Protein AF-A0A2M6W0Q5-F1 (afdb_monomer)

Structure (mmCIF, N/CA/C/O backbone):
data_AF-A0A2M6W0Q5-F1
#
_entry.id   AF-A0A2M6W0Q5-F1
#
loop_
_atom_site.group_PDB
_atom_site.id
_atom_site.type_symbol
_atom_site.label_atom_id
_atom_site.label_alt_id
_atom_site.label_comp_id
_atom_site.label_asym_id
_atom_site.label_entity_id
_atom_site.label_seq_id
_atom_site.pdbx_PDB_ins_code
_ato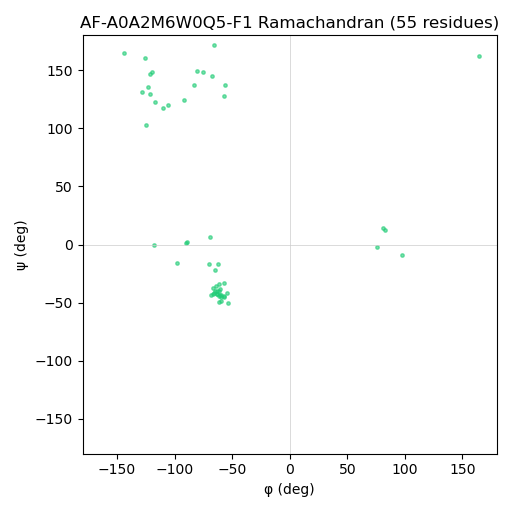m_site.Cartn_x
_atom_site.Cartn_y
_atom_site.Cartn_z
_atom_site.occupancy
_atom_site.B_iso_or_equiv
_atom_site.auth_seq_id
_atom_site.auth_comp_id
_atom_site.auth_asym_id
_atom_site.auth_atom_id
_atom_site.pdbx_PDB_model_num
ATOM 1 N N . MET A 1 1 ? 3.989 13.946 1.231 1.00 82.69 1 MET A N 1
ATOM 2 C CA . MET A 1 1 ? 5.253 13.186 1.391 1.00 82.69 1 MET A CA 1
ATOM 3 C C . MET A 1 1 ? 5.638 12.579 0.052 1.00 82.69 1 MET A C 1
ATOM 5 O O . MET A 1 1 ? 4.757 12.390 -0.778 1.00 82.69 1 MET A O 1
ATOM 9 N N . LYS A 1 2 ? 6.925 12.301 -0.172 1.00 93.44 2 LYS A N 1
ATOM 10 C CA . LYS A 1 2 ? 7.421 11.638 -1.384 1.00 93.44 2 LYS A CA 1
ATOM 11 C C . LYS A 1 2 ? 8.283 10.450 -0.968 1.00 93.44 2 LYS A C 1
ATOM 13 O O . LYS A 1 2 ? 9.154 10.615 -0.121 1.00 93.44 2 LYS A O 1
ATOM 18 N N . TYR A 1 3 ? 8.026 9.292 -1.565 1.00 94.75 3 TYR A N 1
ATOM 19 C CA . TYR A 1 3 ? 8.799 8.068 -1.375 1.00 94.75 3 TYR A CA 1
ATOM 20 C C . TYR A 1 3 ? 9.339 7.612 -2.729 1.00 94.75 3 TYR A C 1
ATOM 22 O O . TYR A 1 3 ? 8.677 7.801 -3.750 1.00 94.75 3 TYR A O 1
ATOM 30 N N . THR A 1 4 ? 10.521 7.010 -2.720 1.00 96.69 4 THR A N 1
ATOM 31 C CA . THR A 1 4 ? 11.085 6.290 -3.862 1.00 96.69 4 THR A CA 1
ATOM 32 C C . THR A 1 4 ? 11.328 4.866 -3.394 1.00 96.69 4 THR A C 1
ATOM 34 O O . THR A 1 4 ? 11.911 4.679 -2.328 1.00 96.69 4 THR A O 1
ATOM 37 N N . THR A 1 5 ? 10.851 3.890 -4.158 1.00 97.25 5 THR A N 1
ATOM 38 C CA . THR A 1 5 ? 11.063 2.466 -3.896 1.00 97.25 5 THR A CA 1
ATOM 39 C C . THR A 1 5 ? 11.800 1.849 -5.075 1.00 97.25 5 THR A C 1
ATOM 41 O O . THR A 1 5 ? 11.651 2.295 -6.217 1.00 97.25 5 THR A O 1
ATOM 44 N N . HIS A 1 6 ? 12.609 0.834 -4.797 1.00 96.62 6 HIS A N 1
ATOM 45 C CA . HIS A 1 6 ? 13.411 0.125 -5.795 1.00 96.62 6 HIS A CA 1
ATOM 46 C C . HIS A 1 6 ? 13.040 -1.356 -5.914 1.00 96.62 6 HIS A C 1
ATOM 48 O O . HIS A 1 6 ? 13.599 -2.067 -6.746 1.00 96.62 6 HIS A O 1
ATOM 54 N N . SER A 1 7 ? 12.074 -1.814 -5.116 1.00 96.81 7 SER A N 1
ATOM 55 C CA . SER A 1 7 ? 11.619 -3.201 -5.088 1.00 96.81 7 SER A CA 1
ATOM 56 C C . SER A 1 7 ? 10.109 -3.315 -4.855 1.00 96.81 7 SER A C 1
ATOM 58 O O . SER A 1 7 ? 9.420 -2.364 -4.450 1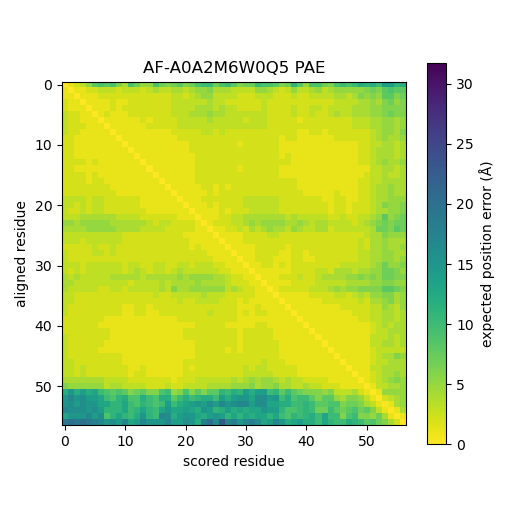.00 96.81 7 SER A O 1
ATOM 60 N N . PHE A 1 8 ? 9.575 -4.506 -5.134 1.00 95.06 8 PHE A N 1
ATOM 61 C CA . PHE A 1 8 ? 8.176 -4.821 -4.859 1.00 95.06 8 PHE A CA 1
ATOM 62 C C . PHE A 1 8 ? 7.914 -4.813 -3.352 1.00 95.06 8 PHE A C 1
ATOM 64 O O . PHE A 1 8 ? 6.917 -4.252 -2.904 1.00 95.06 8 PHE A O 1
ATOM 71 N N . GLU A 1 9 ? 8.841 -5.367 -2.579 1.00 96.62 9 GLU A N 1
ATOM 72 C CA . GLU A 1 9 ? 8.806 -5.493 -1.126 1.00 96.62 9 GLU A CA 1
ATOM 73 C C . GLU A 1 9 ? 8.757 -4.118 -0.452 1.00 96.62 9 GLU A C 1
ATOM 75 O O . GLU A 1 9 ? 7.927 -3.883 0.425 1.00 96.62 9 GLU A O 1
ATOM 80 N N . GLU A 1 10 ? 9.568 -3.163 -0.918 1.00 97.94 10 GLU A N 1
ATOM 81 C CA . GLU A 1 10 ? 9.514 -1.781 -0.430 1.00 97.94 10 GLU A CA 1
ATOM 82 C C . GLU A 1 10 ? 8.167 -1.117 -0.731 1.00 97.94 10 GLU A C 1
ATOM 84 O O . GLU A 1 10 ? 7.621 -0.397 0.105 1.00 97.94 10 GLU A O 1
ATOM 89 N N . THR A 1 11 ? 7.602 -1.371 -1.914 1.00 97.38 11 THR A N 1
ATOM 90 C CA . THR A 1 11 ? 6.297 -0.817 -2.304 1.00 97.38 11 THR A CA 1
ATOM 91 C C . THR A 1 11 ? 5.167 -1.392 -1.443 1.00 97.38 11 THR A C 1
ATOM 93 O O . THR A 1 11 ? 4.263 -0.654 -1.048 1.00 97.38 11 THR A O 1
ATOM 96 N N . ILE A 1 12 ? 5.244 -2.681 -1.097 1.00 97.06 12 ILE A N 1
ATOM 97 C CA . ILE A 1 12 ? 4.332 -3.333 -0.147 1.00 97.06 12 ILE A CA 1
ATOM 98 C C . ILE A 1 12 ? 4.446 -2.682 1.235 1.00 97.06 12 ILE A C 1
ATOM 100 O O . ILE A 1 12 ? 3.430 -2.255 1.779 1.00 97.06 12 ILE A O 1
ATOM 104 N N . ALA A 1 13 ? 5.664 -2.516 1.758 1.00 97.38 13 ALA A N 1
ATOM 105 C CA . ALA A 1 13 ? 5.894 -1.910 3.071 1.00 97.38 13 ALA A CA 1
ATOM 106 C C . ALA A 1 13 ? 5.393 -0.454 3.150 1.00 97.38 13 ALA A C 1
ATOM 108 O O . ALA A 1 13 ? 4.910 -0.004 4.191 1.00 97.38 13 ALA A O 1
ATOM 109 N N . ILE A 1 14 ? 5.482 0.306 2.051 1.00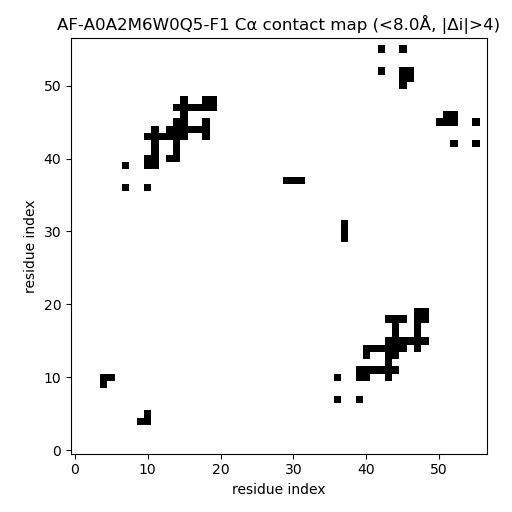 97.50 14 ILE A N 1
ATOM 110 C CA . ILE A 1 14 ? 4.852 1.631 1.963 1.00 97.50 14 ILE A CA 1
ATOM 111 C C . ILE A 1 14 ? 3.325 1.519 1.993 1.00 97.50 14 ILE A C 1
ATOM 113 O O . ILE A 1 14 ? 2.684 2.299 2.697 1.00 97.50 14 ILE A O 1
ATOM 117 N N . GLY A 1 15 ? 2.741 0.555 1.281 1.00 97.00 15 GLY A N 1
ATOM 118 C CA . GLY A 1 15 ? 1.302 0.292 1.324 1.00 97.00 15 GLY A CA 1
ATOM 119 C C . GLY A 1 15 ? 0.799 -0.013 2.738 1.00 97.00 15 GLY A C 1
ATOM 120 O O . GLY A 1 15 ? -0.178 0.588 3.176 1.00 97.00 15 GLY A O 1
ATOM 121 N N . GLU A 1 16 ? 1.509 -0.857 3.487 1.00 97.38 16 GLU A N 1
ATOM 122 C CA . GLU A 1 16 ? 1.171 -1.190 4.880 1.00 97.38 16 GLU A CA 1
ATOM 123 C C . GLU A 1 16 ? 1.216 0.046 5.793 1.00 97.38 16 GLU A C 1
ATOM 125 O O . GLU A 1 16 ? 0.330 0.257 6.622 1.00 97.38 16 GLU A O 1
ATOM 130 N N . LYS A 1 17 ? 2.206 0.928 5.599 1.00 97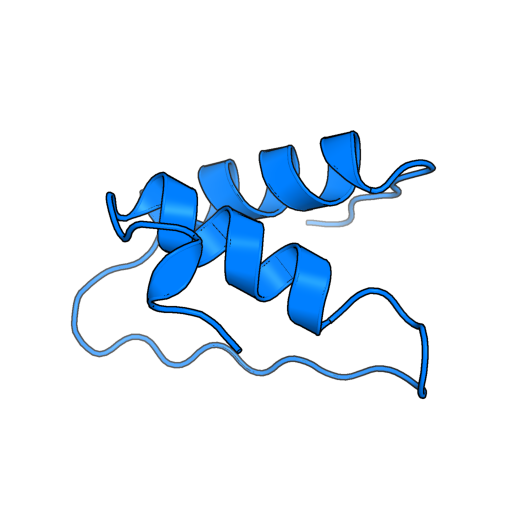.00 17 LYS A N 1
ATOM 131 C CA . LYS A 1 17 ? 2.269 2.209 6.322 1.00 97.00 17 LYS A CA 1
ATOM 132 C C . LYS A 1 17 ? 1.086 3.109 5.986 1.00 97.00 17 LYS A C 1
ATOM 134 O O . LYS A 1 17 ? 0.516 3.706 6.895 1.00 97.00 17 LYS A O 1
ATOM 139 N N . ILE A 1 18 ? 0.705 3.198 4.711 1.00 96.88 18 ILE A N 1
ATOM 140 C CA . ILE A 1 18 ? -0.473 3.968 4.288 1.00 96.88 18 ILE A CA 1
ATOM 141 C C . ILE A 1 18 ? -1.733 3.411 4.956 1.00 96.88 18 ILE A C 1
ATOM 143 O O . ILE A 1 18 ? -2.519 4.201 5.468 1.00 96.88 18 ILE A O 1
ATOM 147 N N . ALA A 1 19 ? -1.897 2.086 5.022 1.00 97.25 19 ALA A N 1
ATOM 148 C CA . ALA A 1 19 ? -3.053 1.449 5.652 1.00 97.25 19 ALA A CA 1
ATOM 149 C C . ALA A 1 19 ? -3.280 1.915 7.096 1.00 97.25 19 ALA A C 1
ATOM 151 O O . ALA A 1 19 ? -4.410 2.221 7.464 1.00 97.25 19 ALA A O 1
ATOM 152 N N . SER A 1 20 ? -2.206 2.060 7.882 1.00 96.44 20 SER A N 1
ATOM 153 C CA . SER A 1 20 ? -2.289 2.545 9.272 1.00 96.44 20 SER A CA 1
ATOM 154 C C . SER A 1 20 ? -2.836 3.973 9.422 1.00 96.44 20 SER A C 1
ATOM 156 O O . SER A 1 20 ? -3.235 4.371 10.516 1.00 96.44 20 SER A O 1
ATOM 158 N N . LEU A 1 21 ? -2.848 4.749 8.335 1.00 96.25 21 LEU A N 1
ATOM 159 C CA . LEU A 1 21 ? -3.329 6.129 8.301 1.00 96.25 21 LEU A CA 1
ATOM 160 C C . LEU A 1 21 ? -4.769 6.243 7.780 1.00 96.25 21 LEU A C 1
ATOM 162 O O . LEU A 1 21 ? -5.378 7.299 7.951 1.00 96.25 21 LEU A O 1
ATOM 166 N N . LEU A 1 22 ? -5.292 5.192 7.139 1.00 96.69 22 LEU A N 1
ATOM 167 C CA . LEU A 1 22 ? -6.621 5.189 6.533 1.00 96.69 22 LEU A CA 1
ATOM 168 C C . LEU A 1 22 ? -7.716 4.953 7.572 1.00 96.69 22 LEU A C 1
ATOM 170 O O . LEU A 1 22 ? -7.547 4.233 8.558 1.00 96.69 22 LEU A O 1
ATOM 174 N 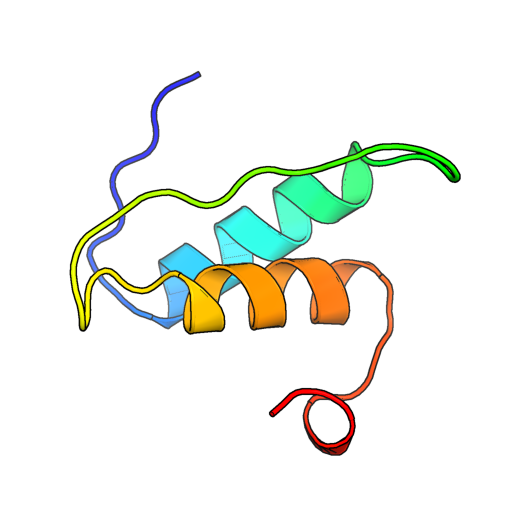N . LYS A 1 23 ? -8.880 5.538 7.308 1.00 96.19 23 LYS A N 1
ATOM 175 C CA . LYS A 1 23 ? -10.111 5.369 8.077 1.00 96.19 23 LYS A CA 1
ATOM 176 C C . LYS A 1 23 ? -11.247 4.935 7.156 1.00 96.19 23 LYS A C 1
ATOM 178 O O . LYS A 1 23 ? -11.198 5.094 5.937 1.00 96.19 23 LYS A O 1
ATOM 183 N N . GLY A 1 24 ? -12.297 4.371 7.751 1.00 96.06 24 GLY A N 1
ATOM 184 C CA . GLY A 1 24 ? -13.501 4.005 7.008 1.00 96.06 24 GLY A CA 1
ATOM 185 C C . GLY A 1 24 ? -14.096 5.218 6.285 1.00 96.06 24 GLY A C 1
ATOM 186 O O . GLY A 1 24 ? -14.330 6.250 6.910 1.00 96.06 24 GLY A O 1
ATOM 187 N N . GLY A 1 25 ? -14.340 5.077 4.980 1.00 96.50 25 GLY A N 1
ATOM 188 C CA . GLY A 1 25 ? -14.861 6.143 4.116 1.00 96.50 25 GLY A CA 1
ATOM 189 C C . GLY A 1 25 ? -13.799 6.900 3.312 1.00 96.50 25 GLY A C 1
ATOM 190 O O . GLY A 1 25 ? -14.166 7.652 2.410 1.00 96.50 25 GLY A O 1
ATOM 191 N N . ASP A 1 26 ? -12.508 6.683 3.577 1.00 97.06 26 ASP A N 1
ATOM 192 C CA . ASP A 1 26 ? -11.438 7.296 2.789 1.00 97.06 26 ASP A CA 1
ATOM 193 C C . ASP A 1 26 ? -11.398 6.744 1.355 1.00 97.06 26 ASP A C 1
ATOM 195 O O . ASP A 1 26 ? -11.620 5.557 1.105 1.00 97.06 26 ASP A O 1
ATOM 199 N N . ILE A 1 27 ? -11.057 7.614 0.401 1.00 96.12 27 ILE A N 1
ATOM 200 C CA . ILE A 1 27 ? -10.902 7.266 -1.016 1.00 96.12 27 ILE A CA 1
ATOM 201 C C . ILE A 1 27 ? -9.448 7.500 -1.423 1.00 96.12 27 ILE A C 1
ATOM 203 O O . ILE A 1 27 ? -8.937 8.617 -1.338 1.00 96.12 27 ILE A O 1
ATOM 207 N N . VAL A 1 28 ? -8.788 6.452 -1.922 1.00 95.38 28 VAL A N 1
ATOM 208 C CA . VAL A 1 28 ? -7.397 6.511 -2.391 1.00 95.38 28 VAL A CA 1
ATOM 209 C C . VAL A 1 28 ? -7.354 6.374 -3.911 1.00 95.38 28 VAL A C 1
ATOM 211 O O . VAL A 1 28 ? -7.718 5.338 -4.463 1.00 95.38 28 VAL A O 1
ATOM 214 N N . LEU A 1 29 ? -6.870 7.409 -4.602 1.00 96.75 29 LEU A N 1
ATOM 215 C CA . LEU A 1 29 ? -6.669 7.384 -6.052 1.00 96.75 29 LEU A CA 1
ATOM 216 C C . LEU A 1 29 ? -5.247 6.923 -6.399 1.00 96.75 29 LEU A C 1
ATOM 218 O O . LEU A 1 29 ? -4.269 7.555 -6.001 1.00 96.75 29 LEU A O 1
ATOM 222 N N . LEU A 1 30 ? -5.128 5.874 -7.216 1.00 96.25 30 LEU A N 1
ATOM 223 C CA . LEU A 1 30 ? -3.847 5.401 -7.747 1.00 96.25 30 LEU A CA 1
ATOM 224 C C . LEU A 1 30 ? -3.693 5.767 -9.222 1.00 96.25 30 LEU A C 1
ATOM 226 O O . LEU A 1 30 ? -4.457 5.313 -10.073 1.00 96.25 30 LEU A O 1
ATOM 230 N N . LYS A 1 31 ? -2.656 6.544 -9.544 1.00 96.75 31 LYS A N 1
ATOM 231 C CA . LYS A 1 31 ? -2.350 6.979 -10.912 1.00 96.75 31 LYS A CA 1
ATOM 232 C C . LYS A 1 31 ? -0.944 6.554 -11.317 1.00 96.75 31 LYS A C 1
ATOM 234 O O . LYS A 1 31 ? 0.007 6.730 -10.567 1.00 96.75 31 LYS A O 1
ATOM 239 N N . GLY A 1 32 ? -0.817 6.024 -12.528 1.00 95.81 32 GLY A N 1
ATOM 240 C CA . GLY A 1 32 ? 0.460 5.617 -13.108 1.00 95.81 32 GLY A CA 1
ATOM 241 C C . GLY A 1 32 ? 0.263 4.704 -14.313 1.00 95.81 32 GLY A C 1
ATOM 242 O O . GLY A 1 32 ? -0.808 4.115 -14.479 1.00 95.81 32 GLY A O 1
ATOM 243 N N . ASN A 1 33 ? 1.302 4.562 -15.131 1.00 97.19 33 ASN A N 1
ATOM 244 C CA . ASN A 1 33 ? 1.278 3.739 -16.343 1.00 97.19 33 ASN A CA 1
ATOM 245 C C . ASN A 1 33 ? 1.113 2.238 -16.032 1.00 97.19 33 ASN A C 1
ATOM 247 O O . ASN A 1 33 ? 1.143 1.805 -14.871 1.00 97.19 33 ASN A O 1
ATOM 251 N N . LEU A 1 34 ? 0.908 1.427 -17.074 1.00 95.75 34 LEU A N 1
ATOM 252 C CA . LEU A 1 34 ? 0.962 -0.031 -16.955 1.00 95.75 34 LEU A CA 1
ATOM 253 C C . LEU A 1 34 ? 2.329 -0.451 -16.388 1.00 95.75 34 LEU A C 1
ATOM 255 O O . LEU A 1 34 ? 3.350 0.131 -16.741 1.00 95.75 34 LEU A O 1
ATOM 259 N N . GLY A 1 35 ? 2.338 -1.407 -15.457 1.00 92.56 35 GLY A N 1
ATOM 260 C CA . GLY A 1 35 ? 3.570 -1.859 -14.799 1.00 92.56 35 GLY A CA 1
ATOM 261 C C . GLY A 1 35 ? 4.138 -0.916 -13.728 1.00 92.56 35 GLY A C 1
ATOM 262 O O . GLY A 1 35 ? 5.090 -1.289 -13.059 1.00 92.56 35 GLY A O 1
ATOM 263 N N . ALA A 1 36 ? 3.537 0.253 -13.472 1.00 95.31 36 ALA A N 1
ATOM 264 C CA . ALA A 1 36 ? 4.040 1.219 -12.480 1.00 95.31 36 ALA A CA 1
ATOM 265 C C . ALA A 1 36 ? 3.917 0.778 -10.998 1.00 95.31 36 ALA A C 1
ATOM 267 O O . ALA A 1 36 ? 4.126 1.590 -10.106 1.00 95.31 36 ALA A O 1
ATOM 268 N N . GLY A 1 37 ? 3.509 -0.464 -10.714 1.00 95.00 37 GLY A N 1
ATOM 269 C CA . GLY A 1 37 ? 3.405 -0.982 -9.342 1.00 95.00 37 GLY A CA 1
ATOM 270 C C . GLY A 1 37 ? 2.121 -0.625 -8.581 1.00 95.00 37 GLY A C 1
ATOM 271 O O . GLY A 1 37 ? 2.047 -0.867 -7.381 1.00 95.00 37 GLY A O 1
ATOM 272 N N . LYS A 1 38 ? 1.081 -0.101 -9.251 1.00 96.50 38 LYS A N 1
ATOM 273 C CA . LYS A 1 38 ? -0.209 0.247 -8.610 1.00 96.50 38 LYS A CA 1
ATOM 274 C C . LYS A 1 38 ? -0.819 -0.930 -7.839 1.00 96.50 38 LYS A C 1
ATOM 276 O O . LYS A 1 38 ? -1.139 -0.786 -6.668 1.00 96.50 38 LYS A O 1
ATOM 281 N N . THR A 1 39 ? -0.925 -2.101 -8.469 1.00 94.88 39 THR A N 1
ATOM 282 C CA . THR A 1 39 ? -1.466 -3.315 -7.830 1.00 94.88 39 THR A CA 1
ATOM 283 C C . THR A 1 39 ? -0.590 -3.788 -6.671 1.00 94.88 39 THR A C 1
ATOM 285 O O . THR A 1 39 ? -1.108 -4.224 -5.649 1.00 94.88 39 THR A O 1
ATOM 288 N N . THR A 1 40 ? 0.735 -3.651 -6.781 1.00 95.69 40 THR A N 1
ATOM 289 C CA . THR A 1 40 ? 1.662 -3.931 -5.674 1.00 95.69 40 THR A CA 1
ATOM 290 C C . THR A 1 40 ? 1.353 -3.043 -4.474 1.00 95.69 40 THR A C 1
ATOM 292 O O . THR A 1 40 ? 1.246 -3.539 -3.359 1.00 95.69 40 THR A O 1
ATOM 295 N N . LEU A 1 41 ? 1.129 -1.747 -4.695 1.00 96.38 41 LEU A N 1
ATOM 296 C CA . LEU A 1 41 ? 0.770 -0.826 -3.620 1.00 96.38 41 LEU A CA 1
ATOM 297 C C . LEU A 1 41 ? -0.580 -1.186 -2.976 1.00 96.38 41 LEU A C 1
ATOM 299 O O . LEU A 1 41 ? -0.672 -1.202 -1.752 1.00 96.38 41 LEU A O 1
ATOM 303 N N . VAL A 1 42 ? -1.596 -1.541 -3.778 1.00 95.94 42 VAL A N 1
ATOM 304 C CA . VAL A 1 42 ? -2.899 -2.021 -3.266 1.00 95.94 42 VAL A CA 1
ATOM 305 C C . VAL A 1 42 ? -2.721 -3.247 -2.376 1.00 95.94 42 VAL A C 1
ATOM 307 O O . VAL A 1 42 ? -3.291 -3.294 -1.290 1.00 95.94 42 VAL A O 1
ATOM 310 N N . LYS A 1 43 ? -1.893 -4.213 -2.792 1.00 95.56 43 LYS A N 1
ATOM 311 C CA . LYS A 1 43 ? -1.611 -5.422 -2.004 1.00 95.56 43 LYS A CA 1
ATOM 312 C C . LYS A 1 43 ? -0.985 -5.094 -0.649 1.00 95.56 43 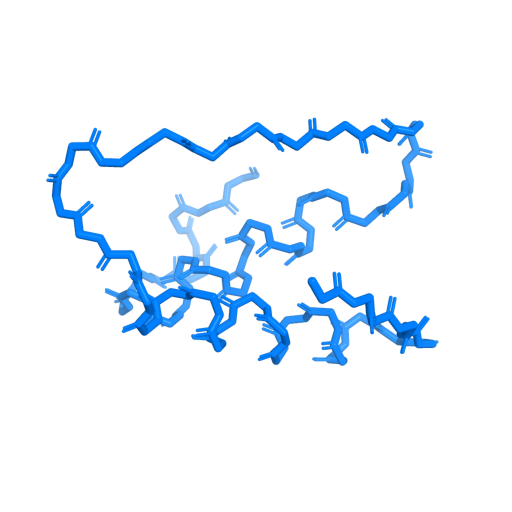LYS A C 1
ATOM 314 O O . LYS A 1 43 ? -1.343 -5.727 0.337 1.00 95.56 43 LYS A O 1
ATOM 319 N N . GLY A 1 44 ? -0.104 -4.095 -0.585 1.00 96.19 44 GLY A N 1
ATOM 320 C CA . GLY A 1 44 ? 0.478 -3.633 0.677 1.00 96.19 44 GLY A CA 1
ATOM 321 C C . GLY A 1 44 ? -0.547 -2.952 1.579 1.00 96.19 44 GLY A C 1
ATOM 322 O O . GLY A 1 44 ? -0.618 -3.254 2.765 1.00 96.19 44 GLY A O 1
ATOM 323 N N . ILE A 1 45 ? -1.394 -2.086 1.013 1.00 96.75 45 ILE A N 1
ATOM 324 C CA . ILE A 1 45 ? -2.475 -1.438 1.773 1.00 96.75 45 ILE A CA 1
ATOM 325 C C . ILE A 1 45 ? -3.419 -2.493 2.354 1.00 96.75 45 ILE A C 1
ATOM 327 O O . ILE A 1 45 ? -3.716 -2.481 3.543 1.00 96.75 45 ILE A O 1
ATOM 331 N N . ALA A 1 46 ? -3.860 -3.436 1.529 1.00 95.50 46 ALA A N 1
ATOM 332 C CA . ALA A 1 46 ? -4.779 -4.477 1.954 1.00 95.50 46 ALA A CA 1
ATOM 333 C C . ALA A 1 46 ? -4.156 -5.409 3.013 1.00 95.50 46 ALA A C 1
ATOM 335 O O . ALA A 1 46 ? -4.817 -5.714 4.004 1.00 95.50 46 ALA A O 1
ATOM 336 N N . ALA A 1 47 ? -2.873 -5.770 2.877 1.00 94.62 47 ALA A N 1
ATOM 337 C CA . ALA A 1 47 ? -2.144 -6.510 3.910 1.00 94.62 47 ALA A CA 1
ATOM 338 C C . ALA A 1 47 ? -2.092 -5.741 5.243 1.00 94.62 47 ALA A C 1
ATOM 340 O O . ALA A 1 47 ? -2.372 -6.318 6.293 1.00 94.62 47 ALA A O 1
ATOM 341 N N . GLY A 1 48 ? -1.826 -4.430 5.203 1.00 95.12 48 GLY A N 1
ATOM 342 C CA . GLY A 1 48 ? -1.842 -3.566 6.389 1.00 95.12 48 GLY A CA 1
ATOM 343 C C . GLY A 1 48 ? -3.223 -3.413 7.041 1.00 95.12 48 GLY A C 1
ATOM 344 O O . GLY A 1 48 ? -3.305 -3.113 8.228 1.00 95.12 48 GLY A O 1
ATOM 345 N N . LEU A 1 49 ? -4.304 -3.666 6.295 1.00 94.94 49 LEU A N 1
ATOM 346 C CA . LEU A 1 49 ? -5.679 -3.741 6.807 1.00 94.94 49 LEU A CA 1
ATOM 347 C C . LEU A 1 49 ? -6.081 -5.159 7.264 1.00 94.94 49 LEU A C 1
ATOM 349 O O . LEU A 1 49 ? -7.221 -5.366 7.674 1.0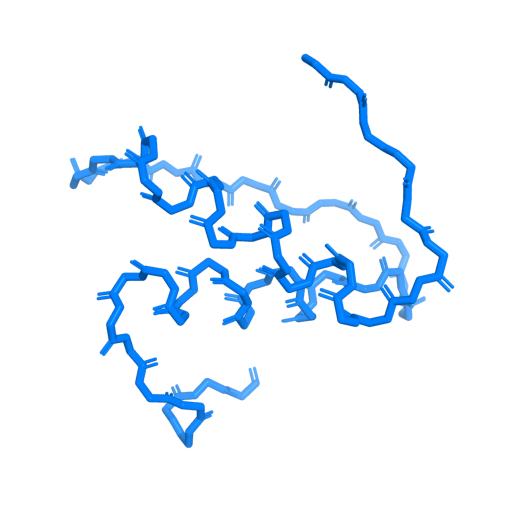0 94.94 49 LEU A O 1
ATOM 353 N N . GLY A 1 50 ? -5.171 -6.138 7.201 1.00 92.69 50 GLY A N 1
ATOM 354 C CA . GLY A 1 50 ? -5.424 -7.525 7.605 1.00 92.69 50 GLY A CA 1
ATOM 355 C C . GLY A 1 50 ? -6.144 -8.385 6.559 1.00 92.69 50 GLY A C 1
ATOM 356 O O . GLY A 1 50 ? -6.629 -9.466 6.890 1.00 92.69 50 GLY A O 1
ATOM 357 N N . ILE A 1 51 ? -6.220 -7.934 5.304 1.00 92.50 51 ILE A N 1
ATOM 358 C CA . ILE A 1 51 ? -6.831 -8.679 4.194 1.00 92.50 51 ILE A CA 1
ATOM 359 C C . ILE A 1 51 ? -5.807 -9.669 3.625 1.00 92.50 51 ILE A C 1
ATOM 361 O O . ILE A 1 51 ? -4.631 -9.337 3.444 1.00 92.50 51 ILE A O 1
ATOM 365 N N . LYS A 1 52 ? -6.239 -10.900 3.331 1.00 81.81 52 LYS A N 1
ATOM 366 C CA . LYS A 1 52 ? -5.351 -11.937 2.793 1.00 81.81 52 LYS A CA 1
ATOM 367 C C . LYS A 1 52 ? -5.036 -11.678 1.322 1.00 81.81 52 LYS A C 1
ATOM 369 O O . LYS A 1 52 ? -5.861 -11.180 0.565 1.00 81.81 52 LYS A O 1
ATOM 374 N N . LYS A 1 53 ? -3.830 -12.073 0.901 1.00 71.31 53 LYS A N 1
ATOM 375 C CA . LYS A 1 53 ? -3.362 -11.917 -0.489 1.00 71.31 53 LYS A CA 1
ATOM 376 C C . LYS A 1 53 ? -4.272 -12.584 -1.519 1.00 71.31 53 LYS A C 1
ATOM 378 O O . LYS A 1 53 ? -4.391 -12.056 -2.619 1.00 71.31 53 LYS A O 1
ATOM 383 N N . ASP A 1 54 ? -4.897 -13.699 -1.158 1.00 72.75 54 ASP A N 1
ATOM 384 C CA . ASP A 1 54 ? -5.744 -14.483 -2.064 1.00 72.75 54 ASP A 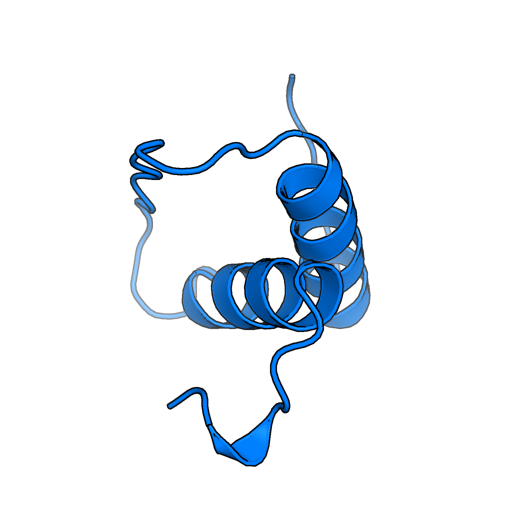CA 1
ATOM 385 C C . ASP A 1 54 ? -7.059 -13.767 -2.411 1.00 72.75 54 ASP A C 1
ATOM 387 O O . ASP A 1 54 ? -7.682 -14.075 -3.424 1.00 72.75 54 ASP A O 1
ATOM 391 N N . ASP A 1 55 ? -7.432 -12.755 -1.624 1.00 72.12 55 ASP A N 1
ATOM 392 C CA . ASP A 1 55 ? -8.640 -11.954 -1.827 1.00 72.12 55 ASP A CA 1
ATOM 393 C C . ASP A 1 55 ? -8.390 -10.725 -2.732 1.00 72.12 55 ASP A C 1
ATOM 395 O O . ASP A 1 55 ? -9.298 -9.927 -2.966 1.00 72.12 55 ASP A O 1
ATOM 399 N N . ILE A 1 56 ? -7.157 -10.535 -3.234 1.00 68.19 56 ILE A N 1
ATOM 400 C CA . ILE A 1 56 ? -6.727 -9.320 -3.948 1.00 68.19 56 ILE A CA 1
ATOM 401 C C . ILE A 1 56 ? -6.156 -9.687 -5.325 1.00 68.19 56 ILE A C 1
ATOM 403 O O . ILE A 1 56 ? -5.000 -10.113 -5.445 1.00 68.19 56 ILE A O 1
ATOM 407 N N . THR A 1 57 ? -6.958 -9.476 -6.371 1.00 61.16 57 THR A N 1
ATOM 408 C CA . THR A 1 57 ? -6.589 -9.715 -7.780 1.00 61.16 57 THR A CA 1
ATOM 409 C C . THR A 1 57 ? -5.888 -8.516 -8.417 1.00 61.16 57 THR A C 1
ATOM 411 O O . THR A 1 57 ? -6.369 -7.372 -8.262 1.00 61.16 57 THR A O 1
#

Organism: NCBI:txid1974650

Radius of gyration: 11.04 Å; Cα contacts (8 Å, |Δi|>4): 54; chains: 1; bounding box: 28×28×26 Å

Foldseek 3Di:
DDDDDDDLVVLLCVLLVVLVVDDPPDDDDDDDDPPPCSLSSVLSVCVSVVHDPVVRD

pLDDT: mean 93.18, std 8.07, range [61.16, 97.94]

Sequence (57 aa):
MKYTTHSFEETIAIGEKIASLLKGGDIVLLKGNLGAGKTTLVKGIAAGLGIKKDDIT

Solvent-accessible surface area (backbone atoms only — not comparable to full-atom values): 3683 Å² total; per-residue (Å²): 141,88,86,87,71,92,48,70,67,53,36,21,55,50,14,26,56,51,31,76,73,61,59,94,87,69,83,85,89,86,85,75,63,90,88,66,47,62,68,48,30,50,52,12,23,38,46,48,69,72,46,62,72,92,80,61,133

Mean predicted aligned error: 3.27 Å

InterPro domain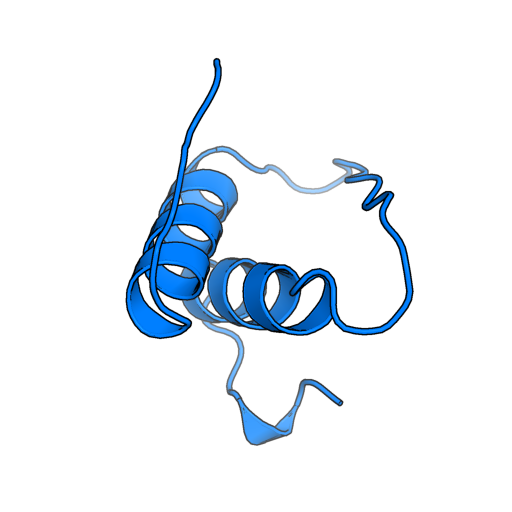s:
  IPR003442 tRNA threonylcarbamoyl adenosine modification protein TsaE [PF02367] (6-53)
  IPR027417 P-loop containing nucleoside triphosphate hydrolase [G3DSA:3.40.50.300] (1-57)
  IPR027417 P-loop containing nucleoside triphosphate hydrolase [SSF52540] (21-53)

Secondary structure (DSSP, 8-state):
-----SSHHHHHHHHHHHHTT--TT--------TTSSHHHHHHHHHHHTT--GGG--